Protein 9VVN (pdb70)

Sequence (167 aa):
GSIKFRVIFKVTVVLSSEDEVEVVFFEVYLGDELVVKLVNFVTEYVAPAWTTRAVPPEVAEALRKAVVIEWGKGVAELFKKFVKKYGIPYGSVFEIVIGYDAATDTTSFNEILVDGKPVIISFDGEKFVVNEGAPKEFEPVVEELNANKELIEGLKKFFLNVLGPLAARRLAAAA

Solvent-accessible surface area: 8834 Å² total; per-residue (Å²): 111,53,72,94,3,59,24,43,7,70,1,21,1,98,39,71,83,94,23,56,2,10,12,28,16,52,13,10,136,86,49,0,14,63,10,29,72,39,85,65,110,93,57,0,94,7,29,92,147,8,5,35,103,123,36,22,73,58,18,95,137,29,32,26,131,24,0,107,34,2,6,104,19,15,54,92,1,5,150,133,66,59,37,86,118,46,12,41,6,38,5,19,17,1,10,49,43,80,86,107,75,43,70,33,100,9,62,13,72,58,120,98,10,2,39,10,85,24,107,108,2,45,37,45,175,86,23,56,158,118,23,73,46,7,12,114,34,1,37,70,50,156,143,9,22,111,12,3,78,87,24,10,86,64,26,7,15,68,5,4,155,114,1,31,94,33,78

Nearest PDB structures (foldseek):
  3vwk-assembly1_A  TM=8.652E-01  e=6.058E-10  Homo sapiens
  7ryn-assembly1_A  TM=8.614E-01  e=9.629E-10  Homo sapiens
  4mq7-assembly1_A  TM=8.678E-01  e=1.163E-08  Homo sapiens
  5efi-assembly1_A  TM=8.503E-01  e=1.232E-08  Mus musculus
  7sh4-assembly1_A  TM=8.214E-01  e=2.469E-08  Homo sapiens

B-factor: mean 27.58, std 11.84, range [4.49, 79.79]

Radius of gyration: 15.96 Å; Cα contacts (8 Å, |Δi|>4): 302; chains: 1; bounding box: 39×45×32 Å

Structure (mmCIF, N/CA/C/O backbone):
data_9VVN
#
_entry.id   9VVN
#
_cell.length_a   35.606
_cell.length_b   58.488
_cell.length_c   83.828
_cell.angle_alpha   90.000
_cell.angle_beta   90.000
_cell.angle_gamma   90.000
#
_symmetry.space_group_name_H-M   'P 21 21 21'
#
loop_
_entity.id
_entity.type
_entity.pdbx_description
1 polymer VTP-4
2 non-polymer 1,2-ETHANEDIOL
3 non-polymer 2,5,8,11,14,17-HEXAOXANONADECAN-19-OL
4 water water
#
loop_
_atom_site.group_PDB
_atom_site.id
_atom_site.type_symbol
_atom_site.label_atom_id
_atom_site.label_alt_id
_atom_site.label_comp_id
_atom_site.label_asym_id
_atom_site.label_entity_id
_atom_site.label_seq_id
_atom_site.pdbx_PDB_ins_code
_atom_site.Cartn_x
_atom_site.Cartn_y
_atom_site.Cartn_z
_atom_site.occupancy
_atom_site.B_iso_or_equiv
_atom_site.auth_seq_id
_atom_site.auth_comp_id
_atom_site.auth_asym_id
_atom_site.auth_atom_id
_atom_site.pdbx_PDB_model_num
ATOM 1 N N . GLY A 1 16 ? -32.045 -14.242 4.912 1.000 4.495 0 GLY A N 1
ATOM 2 C CA . GLY A 1 16 ? -31.930 -14.812 6.238 1.000 14.626 0 GLY A CA 1
ATOM 3 C C . GLY A 1 16 ? -30.837 -13.749 6.650 1.000 19.698 0 GLY A C 1
ATOM 4 O O . GLY A 1 16 ? -30.610 -12.962 5.757 1.000 30.222 0 GLY A O 1
ATOM 5 N N . SER A 1 17 ? -29.960 -13.642 7.688 1.000 29.130 1 SER A N 1
ATOM 6 C CA . SER A 1 17 ? -29.117 -12.403 7.703 1.000 30.113 1 SER A CA 1
ATOM 7 C C . SER A 1 17 ? -27.875 -12.470 6.806 1.000 32.897 1 SER A C 1
ATOM 8 O O . SER A 1 17 ? -27.174 -13.474 6.775 1.000 35.522 1 SER A O 1
ATOM 11 N N . ILE A 1 18 ? -27.601 -11.400 6.049 1.000 30.068 2 ILE A N 1
ATOM 12 C CA . ILE A 1 18 ? -26.396 -11.369 5.224 1.000 29.199 2 ILE A CA 1
ATOM 13 C C . ILE A 1 18 ? -25.476 -10.216 5.654 1.000 28.341 2 ILE A C 1
ATOM 14 O O . ILE A 1 18 ? -24.514 -9.899 4.949 1.000 32.634 2 ILE A O 1
ATOM 19 N N . LYS A 1 19 ? -25.796 -9.594 6.788 1.000 25.883 3 LYS A N 1
ATOM 20 C CA . LYS A 1 19 ? -24.990 -8.489 7.293 1.000 25.045 3 LYS A CA 1
ATOM 21 C C . LYS A 1 19 ? -23.727 -9.062 7.961 1.000 22.094 3 LYS A C 1
ATOM 22 O O . LYS A 1 19 ? -23.839 -9.902 8.837 1.000 25.343 3 LYS A O 1
ATOM 28 N N . PHE A 1 20 ? -22.551 -8.673 7.467 1.000 17.479 4 PHE A N 1
ATOM 29 C CA . PHE A 1 20 ? -21.303 -9.212 8.005 1.000 15.385 4 PHE A CA 1
ATOM 30 C C . PHE A 1 20 ? -20.409 -8.013 8.393 1.000 14.995 4 PHE A C 1
ATOM 31 O O . PHE A 1 20 ? -20.197 -7.120 7.584 1.000 16.976 4 PHE A O 1
ATOM 39 N N . ARG A 1 21 ? -19.893 -8.035 9.623 1.000 14.176 5 ARG A N 1
ATOM 40 C CA . ARG A 1 21 ? -18.974 -7.007 10.100 1.000 15.412 5 ARG A CA 1
ATOM 41 C C . ARG A 1 21 ? -17.866 -7.636 10.924 1.000 14.285 5 ARG A C 1
ATOM 42 O O . ARG A 1 21 ? -18.061 -8.540 11.728 1.000 14.655 5 ARG A O 1
ATOM 50 N N . VAL A 1 22 ? -16.679 -7.053 10.790 1.000 13.536 6 VAL A N 1
ATOM 51 C CA . VAL A 1 22 ? -15.612 -7.364 11.724 1.000 13.536 6 VAL A CA 1
ATOM 52 C C . VAL A 1 22 ? -15.148 -6.050 12.322 1.000 13.947 6 VAL A C 1
ATOM 53 O O . VAL A 1 22 ? -14.824 -5.129 11.592 1.000 15.088 6 VAL A O 1
ATOM 57 N N . ILE A 1 23 ? -15.003 -6.066 13.644 1.000 14.769 7 ILE A N 1
ATOM 58 C CA . ILE A 1 23 ? -14.525 -4.902 14.378 1.000 15.341 7 ILE A CA 1
ATOM 59 C C . ILE A 1 23 ? -13.153 -5.261 14.935 1.000 15.181 7 ILE A C 1
ATOM 60 O O . ILE A 1 23 ? -12.952 -6.246 15.644 1.000 16.433 7 ILE A O 1
ATOM 65 N N . PHE A 1 24 ? -12.183 -4.411 14.634 1.000 15.731 8 PHE A N 1
ATOM 66 C CA . PHE A 1 24 ? -10.847 -4.525 15.152 1.000 15.303 8 PHE A CA 1
ATOM 67 C C . PHE A 1 24 ? -10.516 -3.265 15.967 1.000 15.760 8 PHE A C 1
ATOM 68 O O . PHE A 1 24 ? -10.660 -2.180 15.428 1.000 16.625 8 PHE A O 1
ATOM 76 N N . LYS A 1 25 ? -10.209 -3.439 17.246 1.000 13.718 9 LYS A N 1
ATO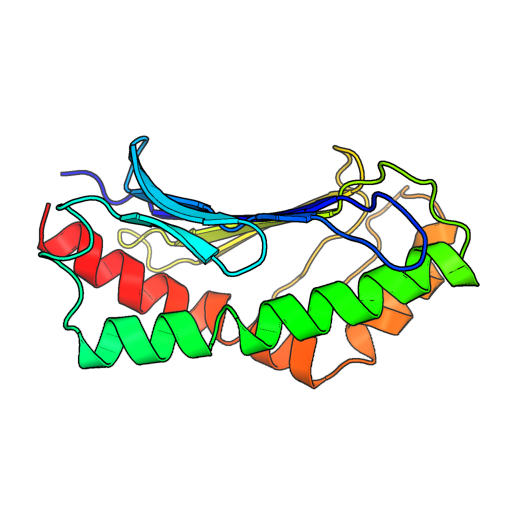M 77 C CA . LYS A 1 25 ? -9.965 -2.301 18.121 1.000 15.465 9 LYS A CA 1
ATOM 78 C C . LYS A 1 25 ? -8.626 -2.461 18.852 1.000 17.790 9 LYS A C 1
ATOM 79 O O . LYS A 1 25 ? -8.408 -3.490 19.471 1.000 18.412 9 LYS A O 1
ATOM 85 N N . VAL A 1 26 ? -7.801 -1.397 18.861 1.000 16.293 10 VAL A N 1
ATOM 86 C CA . VAL A 1 26 ? -6.575 -1.364 19.655 1.000 18.405 10 VAL A CA 1
ATOM 87 C C . VAL A 1 26 ? -6.703 -0.224 20.659 1.000 17.517 10 VAL A C 1
ATOM 88 O O . VAL A 1 26 ? -6.902 0.924 20.217 1.000 21.222 10 VAL A O 1
ATOM 92 N N . THR A 1 27 ? -6.559 -0.546 21.928 1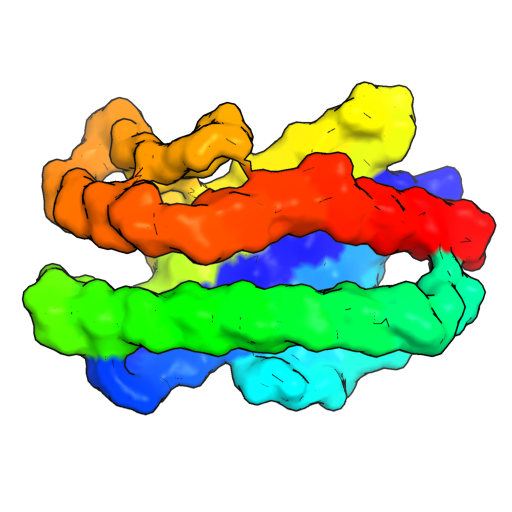.000 16.388 11 THR A N 1
ATOM 93 C CA . THR A 1 27 ? -6.623 0.473 22.982 1.000 16.313 11 THR A CA 1
ATOM 94 C C . THR A 1 27 ? -5.250 0.499 23.623 1.000 20.594 11 THR A C 1
ATOM 95 O O . THR A 1 27 ? -4.746 -0.529 24.061 1.000 19.339 11 THR A O 1
ATOM 99 N N . VAL A 1 28 ? -4.633 1.668 23.677 1.000 24.053 12 VAL A N 1
ATOM 100 C CA A VAL A 1 28 ? -3.297 1.725 24.239 0.500 26.451 12 VAL A CA 1
ATOM 101 C CA B VAL A 1 28 ? -3.294 1.707 24.247 0.500 27.505 12 VAL A CA 1
ATOM 102 C C . VAL A 1 28 ? -3.465 1.924 25.748 1.000 30.272 12 VAL A C 1
ATOM 103 O O . VAL A 1 28 ? -4.309 2.701 26.201 1.000 33.687 12 VAL A O 1
ATOM 110 N N . LEU A 1 29 ? -2.782 1.087 26.534 1.000 29.443 13 LEU A N 1
ATOM 111 C CA . LEU A 1 29 ? -2.886 1.115 27.981 1.000 32.849 13 LEU A CA 1
ATOM 112 C C . LEU A 1 29 ? -1.609 1.763 28.524 1.000 31.449 13 LEU A C 1
ATOM 113 O O . LEU A 1 29 ? -1.680 2.569 29.437 1.000 35.872 13 LEU A O 1
ATOM 118 N N . SER A 1 30 ? -0.477 1.428 27.900 1.000 33.185 14 SER A N 1
ATOM 119 C CA A SER A 1 30 ? 0.824 1.983 28.245 0.500 36.657 14 SER A CA 1
ATOM 120 C CA B SER A 1 30 ? 0.826 1.984 28.244 0.500 35.068 14 SER A CA 1
ATOM 121 C C . SER A 1 30 ? 1.732 1.926 27.019 1.000 38.333 1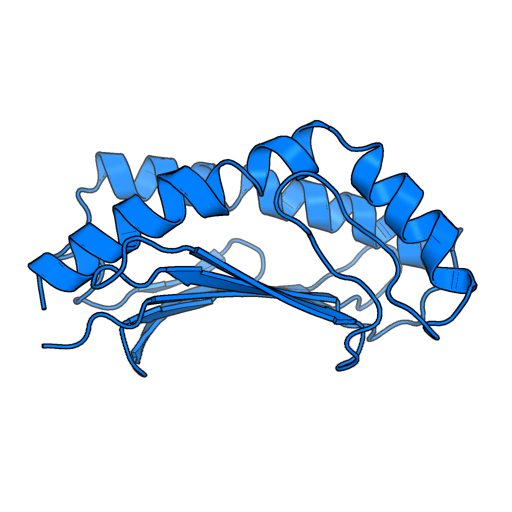4 SER A C 1
ATOM 122 O O . SER A 1 30 ? 1.326 1.440 25.969 1.000 38.287 14 SER A O 1
ATOM 127 N N . GLU A 1 31 ? 2.978 2.418 27.150 1.000 40.014 15 GLU A N 1
ATOM 128 C CA . GLU A 1 31 ? 3.834 2.528 25.972 1.000 43.632 15 GLU A CA 1
ATOM 129 C C . GLU A 1 31 ? 4.221 1.146 25.447 1.000 43.815 15 GLU A C 1
ATOM 130 O O . GLU A 1 31 ? 4.640 1.033 24.293 1.000 40.726 15 GLU A O 1
ATOM 136 N N . ASP A 1 32 ? 4.056 0.097 26.276 1.000 44.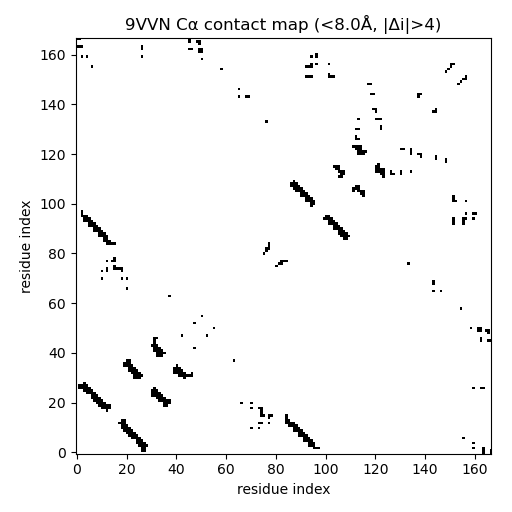511 16 ASP A N 1
ATOM 137 C CA . ASP A 1 32 ? 4.406 -1.256 25.866 1.000 49.734 16 ASP A CA 1
ATOM 138 C C . ASP A 1 32 ? 3.233 -2.226 26.059 1.000 40.410 16 ASP A C 1
ATOM 139 O O . ASP A 1 32 ? 3.446 -3.435 26.122 1.000 36.470 16 ASP A O 1
ATOM 144 N N . GLU A 1 33 ? 1.995 -1.719 26.161 1.000 34.349 17 GLU A N 1
ATOM 145 C CA . GLU A 1 33 ? 0.855 -2.588 26.410 1.000 33.154 17 GLU A CA 1
ATOM 146 C C . GLU A 1 33 ? -0.355 -2.066 25.649 1.000 28.136 17 GLU A C 1
ATOM 147 O O . GLU A 1 33 ? -0.739 -0.920 25.795 1.000 27.425 17 GLU A O 1
ATOM 153 N N . VAL A 1 34 ? -0.974 -2.944 24.870 1.000 29.235 18 VAL A N 1
ATOM 154 C CA . VAL A 1 34 ? -2.156 -2.573 24.128 1.000 29.037 18 VAL A CA 1
ATOM 155 C C . VAL A 1 34 ? -3.146 -3.702 24.346 1.000 35.340 18 VAL A C 1
ATOM 156 O O . VAL A 1 34 ? -2.760 -4.788 24.772 1.000 36.198 18 VAL A O 1
ATOM 160 N N . GLU A 1 35 ? -4.431 -3.355 24.276 1.000 28.828 19 GLU A N 1
ATOM 161 C CA . GLU A 1 35 ? -5.500 -4.328 24.279 1.000 27.794 19 GLU A CA 1
ATOM 162 C C . GLU A 1 35 ? -6.013 -4.388 22.839 1.000 22.125 19 GLU A C 1
ATOM 163 O O . GLU A 1 35 ? -6.373 -3.348 22.283 1.000 22.146 19 GLU A O 1
ATOM 169 N N . VAL A 1 36 ? -6.043 -5.600 22.268 1.000 20.778 20 VAL A N 1
ATOM 170 C CA . VAL A 1 36 ? -6.400 -5.831 20.878 1.000 20.527 20 VAL A CA 1
ATOM 171 C C . VAL A 1 36 ? -7.619 -6.733 20.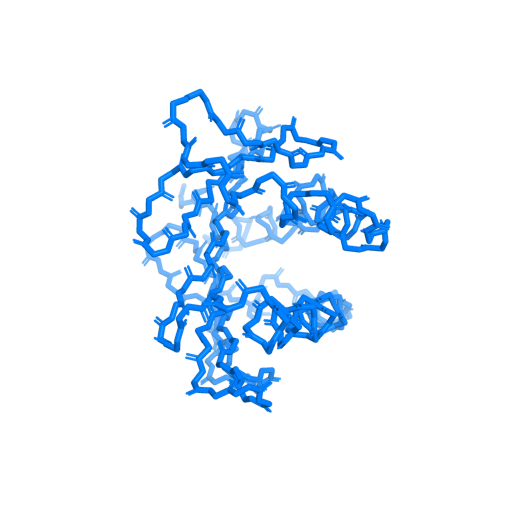854 1.000 22.212 20 VAL A C 1
ATOM 172 O O . VAL A 1 36 ? -7.575 -7.865 21.332 1.000 23.754 20 VAL A O 1
ATOM 176 N N . VAL A 1 37 ? -8.694 -6.219 20.250 1.000 19.408 21 VAL A N 1
ATOM 177 C CA . VAL A 1 37 ? -9.984 -6.902 20.300 1.000 20.370 21 VAL A CA 1
ATOM 178 C C . VAL A 1 37 ? -10.415 -7.105 18.858 1.000 19.180 21 VAL A C 1
ATOM 179 O O . VAL A 1 37 ? -10.292 -6.234 18.010 1.000 18.320 21 VAL A O 1
ATOM 183 N N . PHE A 1 38 ? -10.863 -8.337 18.578 1.000 17.986 22 PHE A N 1
ATOM 184 C CA A PHE A 1 38 ? -11.452 -8.681 17.278 0.500 14.990 22 PHE A CA 1
ATOM 185 C CA B PHE A 1 38 ? -11.450 -8.690 17.334 0.500 17.347 22 PHE A CA 1
ATOM 186 C C . PHE A 1 38 ? -12.841 -9.235 17.597 1.000 15.230 22 PHE A C 1
ATOM 187 O O . PHE A 1 38 ? -12.991 -10.169 18.404 1.000 14.397 22 PHE A O 1
ATOM 202 N N . GLU A 1 39 ? -13.846 -8.649 16.936 1.000 14.189 23 GLU A N 1
ATOM 203 C CA . GLU A 1 39 ? -15.230 -9.131 17.052 1.000 13.154 23 GLU A CA 1
ATOM 204 C C . GLU A 1 39 ? -15.815 -9.349 15.652 1.000 13.453 23 GLU A C 1
ATOM 205 O O . GLU A 1 39 ? -15.701 -8.485 14.787 1.000 15.056 23 GLU A O 1
ATOM 211 N N . VAL A 1 40 ? -16.439 -10.520 15.463 1.000 12.321 24 VAL A N 1
ATOM 212 C CA . VAL A 1 40 ? -17.070 -10.896 14.217 1.000 12.151 24 VAL A CA 1
ATOM 213 C C . VAL A 1 40 ? -18.569 -10.983 14.424 1.000 11.816 24 VAL A C 1
ATOM 214 O O . VAL A 1 40 ? -18.975 -11.668 15.360 1.000 13.350 24 VAL A O 1
ATOM 218 N N . TYR A 1 41 ? -19.317 -10.301 13.549 1.000 12.155 25 TYR A N 1
ATOM 219 C CA . TYR A 1 41 ? -20.787 -10.264 13.629 1.000 13.523 25 TYR A CA 1
ATOM 220 C C . TYR A 1 41 ? -21.429 -10.754 12.328 1.000 13.942 25 TYR A C 1
ATOM 221 O O . TYR A 1 41 ? -21.031 -10.374 11.211 1.000 15.716 25 TYR A O 1
ATOM 230 N N . LEU A 1 42 ? -22.499 -11.569 12.508 1.000 15.614 26 LEU A N 1
ATOM 231 C CA . LEU A 1 42 ? -23.404 -11.911 11.418 1.000 16.807 26 LEU A CA 1
ATOM 232 C C . LEU A 1 42 ? -24.777 -11.391 11.841 1.000 17.308 26 LEU A C 1
ATOM 233 O O . LEU A 1 42 ? -25.246 -11.783 12.901 1.000 17.956 26 LEU A O 1
ATOM 238 N N . GLY A 1 43 ? -25.267 -10.412 11.099 1.000 20.323 27 GLY A N 1
ATOM 239 C CA . GLY A 1 43 ? -26.406 -9.616 11.516 1.000 21.435 27 GLY A CA 1
ATOM 240 C C . GLY A 1 43 ? -26.001 -8.873 12.786 1.000 21.606 27 GLY A C 1
ATOM 241 O O . GLY A 1 43 ? -24.921 -8.280 12.841 1.000 23.567 27 GLY A O 1
ATOM 242 N N . ASP A 1 44 ? -26.830 -9.037 13.806 1.000 24.810 28 ASP A N 1
ATOM 243 C CA . ASP A 1 44 ? -26.578 -8.368 15.071 1.000 27.347 28 ASP A CA 1
ATOM 244 C C . ASP A 1 44 ? -25.909 -9.314 16.057 1.000 24.289 28 ASP A C 1
ATOM 245 O O . ASP A 1 44 ? -25.679 -8.944 17.199 1.000 26.974 28 ASP A O 1
ATOM 250 N N . GLU A 1 45 ? -25.571 -10.522 15.623 1.000 19.070 29 GLU A N 1
ATOM 251 C CA . GLU A 1 45 ? -25.066 -11.560 16.508 1.000 20.449 29 GLU A CA 1
ATOM 252 C C . GLU A 1 45 ? -23.527 -11.608 16.467 1.000 16.804 29 GLU A C 1
ATOM 253 O O . GLU A 1 45 ? -22.946 -11.902 15.427 1.000 15.893 29 GLU A O 1
ATOM 259 N N . LEU A 1 46 ? -22.913 -11.480 17.648 1.000 16.605 30 LEU A N 1
ATOM 260 C CA . LEU A 1 46 ? -21.507 -11.798 17.834 1.000 15.736 30 LEU A CA 1
ATOM 261 C C . LEU A 1 46 ? -21.291 -13.292 17.625 1.000 16.983 30 LEU A C 1
ATOM 262 O O . LEU A 1 46 ? -21.922 -14.114 18.275 1.000 20.098 30 LEU A O 1
ATOM 267 N N . VAL A 1 47 ? -20.385 -13.665 16.713 1.000 14.365 31 VAL A N 1
ATOM 268 C CA . VAL A 1 47 ? -20.092 -15.066 16.494 1.000 14.098 31 VAL A CA 1
ATOM 269 C C . VAL A 1 47 ? -18.660 -15.453 16.850 1.000 14.407 31 VAL A C 1
ATOM 270 O O . VAL A 1 47 ? -18.380 -16.635 16.981 1.000 15.100 31 VAL A O 1
ATOM 274 N N . VAL A 1 48 ? -17.741 -14.485 16.933 1.000 13.176 32 VAL A N 1
ATOM 275 C CA . VAL A 1 48 ? -16.373 -14.771 17.348 1.000 14.611 32 VAL A CA 1
ATOM 276 C C . VAL A 1 48 ? -15.886 -13.554 18.130 1.000 13.237 32 VAL A C 1
ATOM 277 O O . VAL A 1 48 ? -16.043 -12.438 17.657 1.000 14.249 32 VAL A O 1
ATOM 281 N N . LYS A 1 49 ? -15.159 -13.796 19.237 1.000 13.755 33 LYS A N 1
ATOM 282 C CA . LYS A 1 49 ? -14.455 -12.714 19.908 1.000 13.801 33 LYS A CA 1
ATOM 283 C C . LYS A 1 49 ? -13.061 -13.171 20.344 1.000 14.032 33 LYS A C 1
ATOM 284 O O . LYS A 1 49 ? -12.921 -14.180 21.019 1.000 15.785 33 LYS A O 1
ATOM 290 N N . LEU A 1 50 ? -12.057 -12.421 19.918 1.000 14.171 34 LEU A N 1
ATOM 291 C CA . LEU A 1 50 ? -10.661 -12.626 20.331 1.000 15.264 34 LEU A CA 1
ATOM 292 C C . LEU A 1 50 ? -10.270 -11.427 21.181 1.000 16.160 34 LEU A C 1
ATOM 293 O O . LEU A 1 50 ? -10.524 -10.316 20.734 1.000 16.971 34 LEU A O 1
ATOM 298 N N . VAL A 1 51 ? -9.649 -11.664 22.349 1.000 16.799 35 VAL A N 1
ATOM 299 C CA . VAL A 1 51 ? -9.143 -10.567 23.176 1.000 16.305 35 VAL A CA 1
ATOM 300 C C . VAL A 1 51 ? -7.662 -10.837 23.434 1.000 15.834 35 VAL A C 1
ATOM 301 O O . VAL A 1 51 ? -7.321 -11.895 23.965 1.000 17.834 35 VAL A O 1
ATOM 305 N N . ASN A 1 52 ? -6.795 -9.902 22.996 1.000 15.446 36 ASN A N 1
ATOM 306 C CA . ASN A 1 52 ? -5.350 -10.119 23.039 1.000 19.827 36 ASN A CA 1
ATOM 307 C C . ASN A 1 52 ? -4.954 -11.447 22.399 1.000 18.938 36 ASN A C 1
ATOM 308 O O . ASN A 1 52 ? -4.124 -12.164 22.961 1.000 20.758 36 ASN A O 1
ATOM 313 N N . PHE A 1 53 ? -5.624 -11.811 21.291 1.000 18.022 37 PHE A N 1
ATOM 314 C CA . PHE A 1 53 ? -5.327 -12.993 20.504 1.000 17.838 37 PHE A CA 1
ATOM 315 C C . PHE A 1 53 ? -5.757 -14.306 21.191 1.000 18.016 37 PHE A C 1
ATOM 316 O O . PHE A 1 53 ? -5.433 -15.368 20.660 1.000 19.767 37 PHE A O 1
ATOM 324 N N . VAL A 1 54 ? -6.501 -14.235 22.297 1.000 17.080 38 VAL A N 1
ATOM 325 C CA . VAL A 1 54 ? -7.063 -15.385 22.979 1.000 16.405 38 VAL A CA 1
ATOM 326 C C . VAL A 1 54 ? -8.509 -15.506 22.512 1.000 18.654 38 VAL A C 1
ATOM 327 O O . VAL A 1 54 ? -9.250 -14.530 22.605 1.000 17.757 38 VAL A O 1
ATOM 331 N N . THR A 1 55 ? -8.903 -16.721 22.074 1.000 15.972 39 THR A N 1
ATOM 332 C CA . THR A 1 55 ? -10.276 -16.921 21.658 1.000 19.669 39 THR A CA 1
ATOM 333 C C . THR A 1 55 ? -11.172 -16.983 22.879 1.000 20.455 39 THR A C 1
ATOM 334 O O . THR A 1 55 ? -11.051 -17.919 23.682 1.000 23.402 39 THR A O 1
ATOM 338 N N . GLU A 1 56 ? -12.013 -15.962 23.112 1.000 18.016 40 GLU A N 1
ATOM 339 C CA . GLU A 1 56 ? -12.854 -15.875 24.291 1.000 21.089 40 GLU A CA 1
ATOM 340 C C . GLU A 1 56 ? -14.270 -16.369 24.014 1.000 19.132 40 GLU A C 1
ATOM 341 O O . GLU A 1 56 ? -14.986 -16.738 24.938 1.000 23.064 40 GLU A O 1
ATOM 347 N N . TYR A 1 57 ? -14.697 -16.355 22.750 1.000 16.947 41 TYR A N 1
ATOM 348 C CA . TYR A 1 57 ? -16.049 -16.786 22.407 1.000 16.480 41 TYR A CA 1
ATOM 349 C C . TYR A 1 57 ? -16.029 -17.266 20.964 1.000 16.543 41 TYR A C 1
ATOM 350 O O . TYR A 1 57 ? -15.542 -16.557 20.078 1.000 16.512 41 TYR A O 1
ATOM 359 N N . VAL A 1 58 ? -16.659 -18.422 20.739 1.000 18.003 42 VAL A N 1
ATOM 360 C CA . VAL A 1 58 ? -16.994 -18.896 19.409 1.000 17.719 42 VAL A CA 1
ATOM 361 C C . VAL A 1 58 ? -18.417 -19.449 19.422 1.000 18.485 42 VAL A C 1
ATOM 362 O O . VAL A 1 58 ? -18.748 -20.327 20.213 1.000 20.613 42 VAL A O 1
ATOM 366 N N . ALA A 1 59 ? -19.284 -18.883 18.596 1.000 16.048 43 ALA A N 1
ATOM 367 C CA . ALA A 1 59 ? -20.682 -19.296 18.496 1.000 15.254 43 ALA A CA 1
ATOM 368 C C . ALA A 1 59 ? -20.814 -20.541 17.642 1.000 15.249 43 ALA A C 1
ATOM 369 O O . ALA A 1 59 ? -20.025 -20.838 16.745 1.000 15.977 43 ALA A O 1
ATOM 371 N N . PRO A 1 60 ? -21.865 -21.351 17.899 1.000 17.581 44 PRO A N 1
ATOM 372 C CA . PRO A 1 60 ? -22.174 -22.446 16.992 1.000 19.352 44 PRO A CA 1
ATOM 373 C C . PRO A 1 60 ? -22.328 -22.021 15.526 1.000 17.271 44 PRO A C 1
ATOM 374 O O . PRO A 1 60 ? -21.969 -22.803 14.639 1.000 21.006 44 PRO A O 1
ATOM 378 N N . ALA A 1 61 ? -22.880 -20.845 15.270 1.000 18.981 45 ALA A N 1
ATOM 379 C CA . ALA A 1 61 ? -23.015 -20.291 13.926 1.000 19.121 45 ALA A CA 1
ATOM 380 C C . ALA A 1 61 ? -21.683 -20.271 13.188 1.000 20.208 45 ALA A C 1
ATOM 381 O O . ALA A 1 61 ? -21.666 -20.459 11.967 1.000 24.344 45 ALA A O 1
ATOM 383 N N . TRP A 1 62 ? -20.577 -20.045 13.908 1.000 16.461 46 TRP A N 1
ATOM 384 C CA . TRP A 1 62 ? -19.271 -20.041 13.268 1.000 15.393 46 TRP A CA 1
ATOM 385 C C . TRP A 1 62 ? -18.746 -21.442 13.001 1.000 15.718 46 TRP A C 1
ATOM 386 O O . TRP A 1 62 ? -18.292 -21.737 11.887 1.000 15.858 46 TRP A O 1
ATOM 397 N N . THR A 1 63 ? -18.785 -22.332 14.017 1.000 16.137 47 THR A N 1
ATOM 398 C CA A THR A 1 63 ? -18.195 -23.650 13.873 0.500 17.687 47 THR A CA 1
ATOM 399 C CA B THR A 1 63 ? -18.259 -23.676 13.940 0.500 16.515 47 THR A CA 1
ATOM 400 C C . THR A 1 63 ? -18.965 -24.476 12.848 1.000 15.317 47 THR A C 1
ATOM 401 O O . THR A 1 63 ? -18.338 -25.251 12.144 1.000 20.441 47 THR A O 1
ATOM 408 N N . ARG A 1 64 ? -20.275 -24.285 12.715 1.000 16.745 48 ARG A N 1
ATOM 409 C CA . ARG A 1 64 ? -21.021 -25.048 11.721 1.000 17.316 48 ARG A CA 1
ATOM 410 C C . ARG A 1 64 ? -20.758 -24.513 10.311 1.000 18.943 48 ARG A C 1
ATOM 411 O O . ARG A 1 64 ? -20.961 -25.225 9.327 1.000 23.054 48 ARG A O 1
ATOM 419 N N . ALA A 1 65 ? -20.320 -23.260 10.195 1.000 17.235 49 ALA A N 1
ATOM 420 C CA . ALA A 1 65 ? -20.254 -22.597 8.884 1.000 17.056 49 ALA A CA 1
ATOM 421 C C . ALA A 1 65 ? -18.877 -22.720 8.222 1.000 18.074 49 ALA A C 1
ATOM 422 O O . ALA A 1 65 ? -18.749 -22.714 6.981 1.000 18.512 49 ALA A O 1
ATOM 424 N N . VAL A 1 66 ? -17.833 -22.646 9.050 1.000 17.524 50 VAL A N 1
ATOM 425 C CA . VAL A 1 66 ? -16.466 -22.512 8.580 1.000 20.263 50 VAL A CA 1
ATOM 426 C C . VAL A 1 66 ? -15.712 -23.818 8.818 1.000 20.780 50 VAL A C 1
ATOM 427 O O . VAL A 1 66 ? -15.453 -24.201 9.925 1.000 25.411 50 VAL A O 1
ATOM 431 N N . PRO A 1 67 ? -15.252 -24.521 7.759 1.000 26.194 51 PRO A N 1
ATOM 432 C CA . PRO A 1 67 ? -14.431 -25.712 7.988 1.000 30.416 51 PRO A CA 1
ATOM 433 C C . PRO A 1 67 ? -13.169 -25.474 8.829 1.000 32.126 51 PRO A C 1
ATOM 434 O O . PRO A 1 67 ? -12.540 -24.432 8.699 1.000 27.011 51 PRO A O 1
ATOM 438 N N . PRO A 1 68 ? -12.733 -26.405 9.714 1.000 30.444 52 PRO A N 1
ATOM 439 C CA . PRO A 1 68 ? -11.574 -26.196 10.578 1.000 33.648 52 PRO A CA 1
ATOM 440 C C . PRO A 1 68 ? -10.317 -25.723 9.848 1.000 29.178 52 PRO A C 1
ATOM 441 O O . PRO A 1 68 ? -9.597 -24.867 10.324 1.000 27.194 52 PRO A O 1
ATOM 445 N N . GLU A 1 69 ? -10.029 -26.306 8.680 1.000 26.454 53 GLU A N 1
ATOM 446 C CA . GLU A 1 69 ? -8.851 -25.917 7.914 1.000 27.100 53 GLU A CA 1
ATOM 447 C C . GLU A 1 69 ? -8.942 -24.437 7.537 1.000 22.601 53 GLU A C 1
ATOM 448 O O . GLU A 1 69 ? -7.913 -23.737 7.469 1.000 23.750 53 GLU A O 1
ATOM 454 N N . VAL A 1 70 ? -10.155 -23.948 7.245 1.000 19.212 54 VAL A N 1
ATOM 455 C CA . VAL A 1 70 ? -10.343 -22.576 6.827 1.000 18.283 54 VAL A CA 1
ATOM 456 C C . VAL A 1 70 ? -10.311 -21.669 8.049 1.000 17.088 54 VAL A C 1
ATOM 457 O O . VAL A 1 70 ? -9.621 -20.643 8.050 1.000 17.690 54 VAL A O 1
ATOM 461 N N . ALA A 1 71 ? -10.963 -22.119 9.114 1.000 17.286 55 ALA A N 1
ATOM 462 C CA . ALA A 1 71 ? -10.979 -21.313 10.337 1.000 17.651 55 ALA A CA 1
ATOM 463 C C . ALA A 1 71 ? -9.568 -21.101 10.872 1.000 18.869 55 ALA A C 1
ATOM 464 O O . ALA A 1 71 ? -9.211 -20.005 11.360 1.000 19.123 55 ALA A O 1
ATOM 466 N N . GLU A 1 72 ? -8.715 -22.132 10.751 1.000 20.902 56 GLU A N 1
ATOM 467 C CA . GLU A 1 72 ? -7.355 -22.055 11.243 1.000 21.414 56 GLU A CA 1
ATOM 468 C C . GLU A 1 72 ? -6.512 -21.080 10.415 1.000 19.231 56 GLU A C 1
ATOM 469 O O . GLU A 1 72 ? -5.692 -20.351 10.976 1.000 21.022 56 GLU A O 1
ATOM 475 N N . ALA A 1 73 ? -6.734 -21.062 9.104 1.000 17.301 57 ALA A N 1
ATOM 476 C CA . ALA A 1 73 ? -6.041 -20.113 8.245 1.000 16.198 57 ALA A CA 1
ATOM 477 C C . ALA A 1 73 ? -6.492 -18.704 8.593 1.000 14.396 57 ALA A C 1
ATOM 478 O O . ALA A 1 73 ? -5.699 -17.768 8.527 1.000 16.229 57 ALA A O 1
ATOM 480 N N . LEU A 1 74 ? -7.785 -18.518 8.888 1.000 14.871 58 LEU A N 1
ATOM 481 C CA . LEU A 1 74 ? -8.310 -17.184 9.147 1.000 14.927 58 LEU A CA 1
ATOM 482 C C . LEU A 1 74 ? -7.761 -16.685 10.479 1.000 14.502 58 LEU A C 1
ATOM 483 O O . LEU A 1 74 ? -7.364 -15.535 10.622 1.000 16.425 58 LEU A O 1
ATOM 488 N N . ARG A 1 75 ? -7.737 -17.584 11.471 1.000 14.785 59 ARG A N 1
ATOM 489 C CA . ARG A 1 75 ? -7.201 -17.232 12.783 1.000 17.044 59 ARG A CA 1
ATOM 490 C C . ARG A 1 75 ? -5.720 -16.835 12.681 1.000 17.387 59 ARG A C 1
ATOM 491 O O . ARG A 1 75 ? -5.270 -15.824 13.263 1.000 17.371 59 ARG A O 1
ATOM 499 N N . LYS A 1 76 ? -4.925 -17.635 11.969 1.000 17.359 60 LYS A N 1
ATOM 500 C CA . LYS A 1 76 ? -3.517 -17.309 11.732 1.000 19.865 60 LYS A CA 1
ATOM 501 C C . LYS A 1 76 ? -3.341 -15.940 11.091 1.000 19.155 60 LYS A C 1
ATOM 502 O O . LYS A 1 76 ? -2.506 -15.145 11.488 1.000 19.714 60 LYS A O 1
ATOM 508 N N . ALA A 1 77 ? -4.158 -15.643 10.091 1.000 15.958 61 ALA A N 1
ATOM 509 C CA . ALA A 1 77 ? -4.126 -14.395 9.365 1.000 16.067 61 ALA A CA 1
ATOM 510 C C . ALA A 1 77 ? -4.391 -13.208 10.313 1.000 17.241 61 ALA A C 1
ATOM 511 O O . ALA A 1 77 ? -3.658 -12.219 10.294 1.000 18.120 61 ALA A O 1
ATOM 513 N N . VAL A 1 78 ? -5.441 -13.278 11.145 1.000 15.103 62 VAL A N 1
ATOM 514 C CA A VAL A 1 78 ? -5.853 -12.193 12.026 0.500 14.902 62 VAL A CA 1
ATOM 515 C CA B VAL A 1 78 ? -5.799 -12.126 11.957 0.500 15.295 62 VAL A CA 1
ATOM 516 C C . VAL A 1 78 ? -4.773 -11.964 13.079 1.000 15.291 62 VAL A C 1
ATOM 517 O O . VAL A 1 78 ? -4.431 -10.819 13.432 1.000 16.403 62 VAL A O 1
ATOM 524 N N . ILE A 1 79 ? -4.285 -13.066 13.638 1.000 15.685 63 ILE A N 1
ATOM 525 C CA . ILE A 1 79 ? -3.285 -12.939 14.703 1.000 18.336 63 ILE A CA 1
ATOM 526 C C . ILE A 1 79 ? -2.014 -12.292 14.142 1.000 18.146 63 ILE A C 1
ATOM 527 O O . ILE A 1 79 ? -1.471 -11.368 14.764 1.000 21.064 63 ILE A O 1
ATOM 532 N N . GLU A 1 80 ? -1.523 -12.751 12.971 1.000 17.481 64 GLU A N 1
ATOM 533 C CA . GLU A 1 80 ? -0.301 -12.218 12.343 1.000 19.918 64 GLU A CA 1
ATOM 534 C C . GLU A 1 80 ? -0.443 -10.712 12.137 1.000 21.705 64 GLU A C 1
ATOM 535 O O . GLU A 1 80 ? 0.443 -9.950 12.511 1.000 19.778 64 GLU A O 1
ATOM 541 N N . TRP A 1 81 ? -1.537 -10.302 11.477 1.000 17.908 65 TRP A N 1
ATOM 542 C CA . TRP A 1 81 ? -1.772 -8.932 11.090 1.000 16.929 65 TRP A CA 1
ATOM 543 C C . TRP A 1 81 ? -1.995 -8.118 12.365 1.000 17.786 65 TRP A C 1
ATOM 544 O O . TRP A 1 81 ? -1.429 -7.034 12.502 1.000 19.637 65 TRP A O 1
ATOM 555 N N . GLY A 1 82 ? -2.808 -8.652 13.280 1.000 15.969 66 GLY A N 1
ATOM 556 C CA . GLY A 1 82 ? -3.139 -7.884 14.488 1.000 16.274 66 GLY A CA 1
ATOM 557 C C . GLY A 1 82 ? -1.924 -7.591 15.368 1.000 17.386 66 GLY A C 1
ATOM 558 O O . GLY A 1 82 ? -1.828 -6.484 15.941 1.000 18.602 66 GLY A O 1
ATOM 559 N N . LYS A 1 83 ? -1.074 -8.597 15.504 1.000 18.626 67 LYS A N 1
ATOM 560 C CA . LYS A 1 83 ? 0.160 -8.411 16.286 1.000 20.369 67 LYS A CA 1
ATOM 561 C C . LYS A 1 83 ? 1.035 -7.335 15.641 1.000 23.921 67 LYS A C 1
ATOM 562 O O . LYS A 1 83 ? 1.596 -6.498 16.367 1.000 26.572 67 LYS A O 1
ATOM 568 N N . GLY A 1 84 ? 1.170 -7.336 14.301 1.000 21.503 68 GLY A N 1
ATOM 569 C CA . GLY A 1 84 ? 1.860 -6.275 13.564 1.000 24.016 68 GLY A CA 1
ATOM 570 C C . GLY A 1 84 ? 1.327 -4.877 13.869 1.000 25.937 68 GLY A C 1
ATOM 571 O O . GLY A 1 84 ? 2.101 -3.959 14.173 1.000 27.591 68 GLY A O 1
ATOM 572 N N . VAL A 1 85 ? -0.010 -4.708 13.821 1.000 19.185 69 VAL A N 1
ATOM 573 C CA . VAL A 1 85 ? -0.642 -3.441 14.005 1.000 19.491 69 VAL A CA 1
ATOM 574 C C . VAL A 1 85 ? -0.385 -3.027 15.453 1.000 23.605 69 VAL A C 1
ATOM 575 O O . VAL A 1 85 ? -0.108 -1.853 15.703 1.000 25.616 69 VAL A O 1
ATOM 579 N N . ALA A 1 86 ? -0.444 -3.997 16.373 1.000 24.802 70 ALA A N 1
ATOM 580 C CA . ALA A 1 86 ? -0.214 -3.725 17.794 1.000 26.444 70 ALA A CA 1
ATOM 581 C C . ALA A 1 86 ? 1.161 -3.111 18.009 1.000 28.527 70 ALA A C 1
ATOM 582 O O . ALA A 1 86 ? 1.269 -2.088 18.704 1.000 30.660 70 ALA A O 1
ATOM 584 N N . GLU A 1 87 ? 2.163 -3.725 17.392 1.000 28.328 71 GLU A N 1
ATOM 585 C CA . GLU A 1 87 ? 3.548 -3.275 17.524 1.000 31.005 71 GLU A CA 1
ATOM 586 C C . GLU A 1 87 ? 3.668 -1.842 17.002 1.000 38.167 71 GLU A C 1
ATOM 587 O O . GLU A 1 87 ? 4.264 -0.975 17.652 1.000 33.980 71 GLU A O 1
ATOM 593 N N . LEU A 1 88 ? 3.037 -1.549 15.861 1.000 30.937 72 LEU A N 1
ATOM 594 C CA . LEU A 1 88 ? 3.139 -0.204 15.315 1.000 33.230 72 LEU A CA 1
ATOM 595 C C . LEU A 1 88 ? 2.429 0.823 16.201 1.000 33.970 72 LEU A C 1
ATOM 596 O O . LEU A 1 88 ? 2.816 1.998 16.260 1.000 33.878 72 LEU A O 1
ATOM 601 N N . PHE A 1 89 ? 1.337 0.417 16.857 1.000 30.501 73 PHE A N 1
ATOM 602 C CA . PHE A 1 89 ? 0.621 1.328 17.739 1.000 35.282 73 PHE A CA 1
ATOM 603 C C . PHE A 1 89 ? 1.438 1.596 18.998 1.000 34.061 73 PHE A C 1
ATOM 604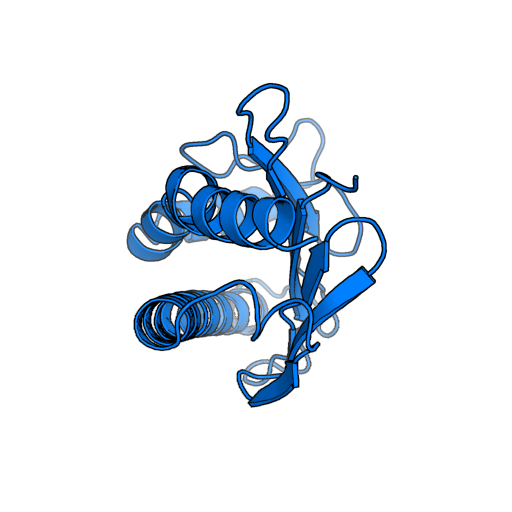 O O . PHE A 1 89 ? 1.327 2.690 19.544 1.000 40.738 73 PHE A O 1
ATOM 612 N N . LYS A 1 90 ? 2.261 0.630 19.429 1.000 34.121 74 LYS A N 1
ATOM 613 C CA . LYS A 1 90 ? 3.128 0.844 20.573 1.000 35.224 74 LYS A CA 1
ATOM 614 C C . LYS A 1 90 ? 4.067 2.013 20.260 1.000 41.529 74 LYS A C 1
ATOM 615 O O . LYS A 1 90 ? 4.426 2.782 21.156 1.000 46.056 74 LYS A O 1
ATOM 621 N N . LYS A 1 91 ? 4.408 2.191 18.982 1.000 37.857 75 LYS A N 1
ATOM 622 C CA . LYS A 1 91 ? 5.342 3.230 18.579 1.000 36.389 75 LYS A CA 1
ATOM 623 C C . LYS A 1 91 ? 4.646 4.584 18.438 1.000 37.064 75 LYS A C 1
ATOM 624 O O . LYS A 1 91 ? 5.231 5.617 18.757 1.000 33.745 75 LYS A O 1
ATOM 630 N N . PHE A 1 92 ? 3.394 4.610 17.992 1.000 30.312 76 PHE A N 1
ATOM 631 C CA . PHE A 1 92 ? 2.664 5.861 17.937 1.000 35.441 76 PHE A CA 1
ATOM 632 C C . PHE A 1 92 ? 2.572 6.499 19.320 1.000 37.599 76 PHE A C 1
ATOM 633 O O . PHE A 1 92 ? 2.582 7.734 19.436 1.000 37.213 76 PHE A O 1
ATOM 641 N N . VAL A 1 93 ? 2.443 5.675 20.363 1.000 37.268 77 VAL A N 1
ATOM 642 C CA . VAL A 1 93 ? 2.304 6.250 21.692 1.000 40.318 77 VAL A CA 1
ATOM 643 C C . VAL A 1 93 ? 3.675 6.673 22.197 1.000 32.417 77 VAL A C 1
ATOM 644 O O . VAL A 1 93 ? 3.800 7.784 22.688 1.000 41.904 77 VAL A O 1
ATOM 648 N N . LYS A 1 94 ? 4.693 5.811 22.097 1.000 31.346 78 LYS A N 1
ATOM 649 C CA . LYS A 1 94 ? 5.979 6.136 22.679 1.000 29.803 78 LYS A CA 1
ATOM 650 C C . LYS A 1 94 ? 6.545 7.320 21.911 1.000 29.395 78 LYS A C 1
ATOM 651 O O . LYS A 1 94 ? 6.911 8.311 22.537 1.000 32.151 78 LYS A O 1
ATOM 657 N N . LYS A 1 95 ? 6.488 7.279 20.571 1.000 24.761 79 LYS A N 1
ATOM 658 C CA . LYS A 1 95 ? 7.176 8.266 19.746 1.000 25.915 79 LYS A CA 1
ATOM 659 C C . LYS A 1 95 ? 6.308 9.490 19.472 1.000 22.632 79 LYS A C 1
ATOM 660 O O . LYS A 1 95 ? 6.816 10.618 19.497 1.000 23.389 79 LYS A O 1
ATOM 666 N N . TYR A 1 96 ? 5.045 9.316 19.079 1.000 22.327 80 TYR A N 1
ATOM 667 C CA . TYR A 1 96 ? 4.326 10.441 18.508 1.000 24.284 80 TYR A CA 1
ATOM 668 C C . TYR A 1 96 ? 3.472 11.087 19.593 1.000 27.182 80 TYR A C 1
ATOM 669 O O . TYR A 1 96 ? 2.768 12.048 19.306 1.000 33.486 80 TYR A O 1
ATOM 678 N N . GLY A 1 97 ? 3.498 10.527 20.807 1.000 28.652 81 GLY A N 1
ATOM 679 C CA . GLY A 1 97 ? 2.936 11.190 21.971 1.000 33.101 81 GLY A CA 1
ATOM 680 C C . GLY A 1 97 ? 1.414 11.115 21.986 1.000 36.548 81 GLY A C 1
ATOM 681 O O . GLY A 1 97 ? 0.781 11.910 22.670 1.000 40.708 81 GLY A O 1
ATOM 682 N N . ILE A 1 98 ? 0.874 10.220 21.147 1.000 39.646 82 ILE A N 1
ATOM 683 C CA . ILE A 1 98 ? -0.517 9.802 21.173 1.000 38.824 82 ILE A CA 1
ATOM 684 C C . ILE A 1 98 ? -0.865 9.471 22.619 1.000 33.283 82 ILE A C 1
ATOM 685 O O . ILE A 1 98 ? -0.126 8.756 23.294 1.000 35.808 82 ILE A O 1
ATOM 690 N N . PRO A 1 99 ? -1.993 9.984 23.170 1.000 32.035 83 PRO A N 1
ATOM 691 C CA . PRO A 1 99 ? -2.285 9.763 24.574 1.000 32.409 83 PRO A CA 1
ATOM 692 C C . PRO A 1 99 ? -2.590 8.321 24.937 1.000 32.599 83 PRO A C 1
ATOM 693 O O . PRO A 1 99 ? -3.092 7.545 24.112 1.000 30.329 83 PRO A O 1
ATOM 697 N N . TYR A 1 100 ? -2.333 7.976 26.204 1.000 31.254 84 TYR A N 1
ATOM 698 C CA . TYR A 1 100 ? -2.747 6.699 26.762 1.000 33.176 84 TYR A CA 1
ATOM 699 C C . TYR A 1 100 ? -4.274 6.653 26.797 1.000 31.637 84 TYR A C 1
ATOM 700 O O . TYR A 1 100 ? -4.910 7.690 26.965 1.000 30.587 84 TYR A O 1
ATOM 709 N N . GLY A 1 101 ? -4.842 5.486 26.476 1.000 25.724 85 GLY A N 1
ATOM 710 C CA . GLY A 1 101 ? -6.274 5.263 26.447 1.000 25.582 85 GLY A CA 1
ATOM 711 C C . GLY A 1 101 ? -6.853 5.535 25.060 1.000 22.350 85 GLY A C 1
ATOM 712 O O . GLY A 1 101 ? -8.066 5.389 24.855 1.000 26.440 85 GLY A O 1
ATOM 713 N N . SER A 1 102 ? -5.981 5.987 24.153 1.000 21.555 86 SER A N 1
ATOM 714 C CA . SER A 1 102 ? -6.342 6.199 22.761 1.000 21.650 86 SER A CA 1
ATOM 715 C C . SER A 1 102 ? -6.859 4.872 22.205 1.000 19.206 86 SER A C 1
ATOM 716 O O . SER A 1 102 ? -6.322 3.806 22.526 1.000 21.539 86 SER A O 1
ATOM 719 N N . VAL A 1 103 ? -7.879 4.985 21.363 1.000 18.260 87 VAL A N 1
ATOM 720 C CA . VAL A 1 103 ? -8.500 3.848 20.675 1.000 16.756 87 VAL A CA 1
ATOM 721 C C . VAL A 1 103 ? -8.407 4.050 19.164 1.000 18.472 87 VAL A C 1
ATOM 722 O O . VAL A 1 103 ? -8.825 5.085 18.621 1.000 20.274 87 VAL A O 1
ATOM 726 N N . PHE A 1 104 ? -7.884 3.014 18.446 1.000 16.432 88 PHE A N 1
ATOM 727 C CA . PHE A 1 104 ? -7.903 2.951 17.000 1.000 17.853 88 PHE A CA 1
ATOM 728 C C . PHE A 1 104 ? -8.821 1.802 16.588 1.000 16.239 88 PHE A C 1
ATOM 729 O O . PHE A 1 104 ? -8.633 0.693 17.073 1.000 18.818 88 PHE A O 1
ATOM 737 N N . GLU A 1 105 ? -9.876 2.096 15.842 1.000 16.468 89 GLU A N 1
ATOM 738 C CA . GLU A 1 105 ? -10.834 1.044 15.503 1.000 16.274 89 GLU A CA 1
ATOM 739 C C . GLU A 1 105 ? -10.986 0.985 13.995 1.000 17.882 89 GLU A C 1
ATOM 740 O O . GLU A 1 105 ? -11.111 2.001 13.322 1.000 19.349 89 GLU A O 1
ATOM 746 N N . ILE A 1 106 ? -11.026 -0.246 13.442 1.000 16.116 90 ILE A N 1
ATOM 747 C CA . ILE A 1 106 ? -11.402 -0.419 12.042 1.000 19.124 90 ILE A CA 1
ATOM 748 C C . ILE A 1 106 ? -12.601 -1.367 11.982 1.000 19.470 90 ILE A C 1
ATOM 749 O O . ILE A 1 106 ? -12.537 -2.429 12.627 1.000 19.304 90 ILE A O 1
ATOM 754 N N . VAL A 1 107 ? -13.694 -0.954 11.305 1.000 19.712 91 VAL A N 1
ATOM 755 C CA . VAL A 1 107 ? -14.777 -1.862 10.986 1.000 20.087 91 VAL A CA 1
ATOM 756 C C . VAL A 1 107 ? -14.652 -2.247 9.512 1.000 21.459 91 VAL A C 1
ATOM 757 O O . VAL A 1 107 ? -14.520 -1.327 8.666 1.000 20.917 91 VAL A O 1
ATOM 761 N N . ILE A 1 108 ? -14.628 -3.567 9.211 1.000 17.742 92 ILE A N 1
ATOM 762 C CA . ILE A 1 108 ? -14.818 -3.971 7.823 1.000 19.016 92 ILE A CA 1
ATOM 763 C C . ILE A 1 108 ? -16.178 -4.623 7.702 1.000 18.408 92 ILE A C 1
ATOM 764 O O . ILE A 1 108 ? -16.702 -5.240 8.640 1.000 19.497 92 ILE A O 1
ATOM 769 N N . GLY A 1 109 ? -16.783 -4.480 6.527 1.000 17.530 93 GLY A N 1
ATOM 770 C CA . GLY A 1 109 ? -18.050 -5.165 6.284 1.000 17.295 93 GLY A CA 1
ATOM 771 C C . GLY A 1 109 ? -18.067 -5.721 4.872 1.000 17.053 93 GLY A C 1
ATOM 772 O O . GLY A 1 109 ? -17.230 -5.329 4.041 1.000 15.989 93 GLY A O 1
ATOM 773 N N . TYR A 1 110 ? -18.970 -6.680 4.652 1.000 15.552 94 TYR A N 1
ATOM 774 C CA . TYR A 1 110 ? -19.213 -7.229 3.344 1.000 15.541 94 TYR A CA 1
ATOM 775 C C . TYR A 1 110 ? -20.715 -7.471 3.179 1.000 15.722 94 TYR A C 1
ATOM 776 O O . TYR A 1 110 ? -21.341 -8.032 4.080 1.000 19.266 94 TYR A O 1
ATOM 785 N N . ASP A 1 111 ? -21.294 -6.971 2.086 1.000 16.653 95 ASP A N 1
ATOM 786 C CA . ASP A 1 111 ? -22.666 -7.229 1.678 1.000 15.988 95 ASP A CA 1
ATOM 787 C C . ASP A 1 111 ? -22.649 -8.222 0.506 1.000 17.316 95 ASP A C 1
ATOM 788 O O . ASP A 1 111 ? -22.256 -7.854 -0.594 1.000 19.876 95 ASP A O 1
ATOM 793 N N . ALA A 1 112 ? -23.167 -9.424 0.744 1.000 23.558 96 ALA A N 1
ATOM 794 C CA . ALA A 1 112 ? -23.282 -10.415 -0.336 1.000 27.846 96 ALA A CA 1
ATOM 795 C C . ALA A 1 112 ? -24.276 -10.009 -1.427 1.000 27.387 96 ALA A C 1
ATOM 796 O O . ALA A 1 112 ? -24.117 -10.387 -2.598 1.000 29.072 96 ALA A O 1
ATOM 798 N N . ALA A 1 113 ? -25.313 -9.244 -1.081 1.000 28.998 97 ALA A N 1
ATOM 799 C CA . ALA A 1 113 ? -26.337 -8.893 -2.060 1.000 26.069 97 ALA A CA 1
ATOM 800 C C . ALA A 1 113 ? -25.811 -8.050 -3.221 1.000 28.403 97 ALA A C 1
ATOM 801 O O . ALA A 1 113 ? -26.419 -8.053 -4.306 1.000 26.889 97 ALA A O 1
ATOM 803 N N . THR A 1 114 ? -24.743 -7.271 -2.966 1.000 21.741 98 THR A N 1
ATOM 804 C CA . THR A 1 114 ? -24.155 -6.354 -3.916 1.000 21.281 98 THR A CA 1
ATOM 805 C C . THR A 1 114 ? -22.681 -6.700 -4.173 1.000 20.729 98 THR A C 1
ATOM 806 O O . THR A 1 114 ? -22.080 -6.023 -4.980 1.000 20.505 98 THR A O 1
ATOM 810 N N . ASP A 1 115 ? -22.151 -7.700 -3.489 1.000 20.700 99 ASP A N 1
ATOM 811 C CA . ASP A 1 115 ? -20.729 -8.086 -3.560 1.000 23.445 99 ASP A CA 1
ATOM 812 C C . ASP A 1 115 ? -19.821 -6.890 -3.329 1.000 22.593 99 ASP A C 1
ATOM 813 O O . ASP A 1 115 ? -18.842 -6.681 -4.055 1.000 22.133 99 ASP A O 1
ATOM 818 N N . THR A 1 116 ? -20.140 -6.131 -2.282 1.000 19.157 100 THR A N 1
ATOM 819 C CA A THR A 1 116 ? -19.328 -4.965 -1.962 0.500 20.302 100 THR A CA 1
ATOM 820 C CA B THR A 1 116 ? -19.455 -4.901 -1.916 0.500 19.354 100 THR A CA 1
ATOM 821 C C . THR A 1 116 ? -18.813 -5.041 -0.536 1.000 18.739 100 THR A C 1
ATOM 822 O O . THR A 1 116 ? -19.503 -5.427 0.387 1.000 18.771 100 THR A O 1
ATOM 829 N N . SER A 1 117 ? -17.543 -4.603 -0.397 1.000 19.176 101 SER A N 1
ATOM 830 C CA . SER A 1 117 ? -16.882 -4.446 0.884 1.000 19.703 101 SER A CA 1
ATOM 831 C C . SER A 1 117 ? -16.829 -2.964 1.259 1.000 19.618 101 SER A C 1
ATOM 832 O O . SER A 1 117 ? -16.890 -2.067 0.402 1.000 18.911 101 SER A O 1
ATOM 835 N N . PHE A 1 118 ? -16.635 -2.686 2.541 1.000 17.415 102 PHE A N 1
ATOM 836 C CA . PHE A 1 118 ? -16.457 -1.315 2.985 1.000 19.366 102 PHE A CA 1
ATOM 837 C C . PHE A 1 118 ? -15.626 -1.346 4.253 1.000 17.334 102 PHE A C 1
ATOM 838 O O . PHE A 1 118 ? -15.490 -2.403 4.853 1.000 16.523 102 PHE A O 1
ATOM 846 N N . ASN A 1 119 ? -15.047 -0.201 4.619 1.000 17.633 103 ASN A N 1
ATOM 847 C CA . ASN A 1 119 ? -14.409 -0.075 5.922 1.000 19.794 103 ASN A CA 1
ATOM 848 C C . ASN A 1 119 ? -14.728 1.305 6.507 1.000 19.949 103 ASN A C 1
ATOM 849 O O . ASN A 1 119 ? -14.993 2.260 5.790 1.000 20.471 103 ASN A O 1
ATOM 854 N N . GLU A 1 120 ? -14.763 1.377 7.847 1.000 21.527 104 GLU A N 1
ATOM 855 C CA . GLU A 1 120 ? -14.953 2.627 8.577 1.000 21.894 104 GLU A CA 1
ATOM 856 C C . GLU A 1 120 ? -13.883 2.671 9.661 1.000 21.609 104 GLU A C 1
ATOM 857 O O . GLU A 1 120 ? -13.677 1.689 10.394 1.000 20.021 104 GLU A O 1
ATOM 863 N N . ILE A 1 121 ? -13.184 3.804 9.772 1.000 22.477 105 ILE A N 1
ATOM 864 C CA . ILE A 1 121 ? -12.097 3.902 10.726 1.000 21.216 105 ILE A CA 1
ATOM 865 C C . ILE A 1 121 ? -12.412 5.034 11.692 1.000 22.930 105 ILE A C 1
ATOM 866 O O . ILE A 1 121 ? -12.905 6.070 11.251 1.000 24.818 105 ILE A O 1
ATOM 871 N N . LEU A 1 122 ? -12.157 4.773 12.980 1.000 19.677 106 LEU A N 1
ATOM 872 C CA . LEU A 1 122 ? -12.325 5.763 14.040 1.000 20.736 106 LEU A CA 1
ATOM 873 C C . LEU A 1 122 ? -11.056 5.833 14.890 1.000 20.686 106 LEU A C 1
ATOM 874 O O . LEU A 1 122 ? -10.420 4.837 15.260 1.000 20.751 106 LEU A O 1
ATOM 879 N N . VAL A 1 123 ? -10.594 7.068 15.187 1.000 17.821 107 VAL A N 1
ATOM 880 C CA . VAL A 1 123 ? -9.505 7.283 16.123 1.000 18.797 107 VAL A CA 1
ATOM 881 C C . VAL A 1 123 ? -10.087 8.073 17.302 1.000 16.624 107 VAL A C 1
ATOM 882 O O . VAL A 1 123 ? -10.620 9.159 17.057 1.000 17.883 107 VAL A O 1
ATOM 886 N N . ASP A 1 124 ? -10.139 7.460 18.482 1.000 16.183 108 ASP A N 1
ATOM 887 C CA . ASP A 1 124 ? -10.861 8.052 19.612 1.000 18.148 108 ASP A CA 1
ATOM 888 C C . ASP A 1 124 ? -12.251 8.495 19.223 1.000 20.532 108 ASP A C 1
ATOM 889 O O . ASP A 1 124 ? -12.687 9.577 19.627 1.000 22.727 108 ASP A O 1
ATOM 894 N N . GLY A 1 125 ? -12.913 7.666 18.436 1.000 19.990 109 GLY A N 1
ATOM 895 C CA . GLY A 1 125 ? -14.296 7.923 18.099 1.000 22.591 109 GLY A CA 1
ATOM 896 C C . GLY A 1 125 ? -14.476 8.944 16.978 1.000 25.138 109 GLY A C 1
ATOM 897 O O . GLY A 1 125 ? -15.603 9.342 16.741 1.000 24.943 109 GLY A O 1
ATOM 898 N N . LYS A 1 126 ? -13.393 9.386 16.322 1.000 20.052 110 LYS A N 1
ATOM 899 C CA . LYS A 1 126 ? -13.469 10.446 15.329 1.000 21.652 110 LYS A CA 1
ATOM 900 C C . LYS A 1 126 ? -13.064 9.929 13.947 1.000 22.949 110 LYS A C 1
ATOM 901 O O . LYS A 1 126 ? -12.108 9.171 13.815 1.000 21.793 110 LYS A O 1
ATOM 907 N N . PRO A 1 127 ? -13.732 10.392 12.859 1.000 26.346 111 PRO A N 1
ATOM 908 C CA . PRO A 1 127 ? -13.372 9.961 11.512 1.000 27.544 111 PRO A CA 1
ATOM 909 C C . PRO A 1 127 ? -12.238 10.767 10.870 1.000 28.600 111 PRO A C 1
ATOM 910 O O . PRO A 1 127 ? -12.412 11.297 9.786 1.000 31.426 111 PRO A O 1
ATOM 914 N N . VAL A 1 128 ? -11.034 10.745 11.462 1.000 25.904 112 VAL A N 1
ATOM 915 C CA . VAL A 1 128 ? -9.955 11.629 11.050 1.000 26.080 112 VAL A CA 1
ATOM 916 C C . VAL A 1 128 ? -9.094 10.982 9.956 1.000 23.756 112 VAL A C 1
ATOM 917 O O . VAL A 1 128 ? -8.422 11.668 9.192 1.000 25.873 112 VAL A O 1
ATOM 921 N N . ILE A 1 129 ? -9.190 9.661 9.796 1.000 24.501 113 ILE A N 1
ATOM 922 C CA A ILE A 1 129 ? -8.425 8.880 8.834 0.500 22.238 113 ILE A CA 1
ATOM 923 C CA B ILE A 1 129 ? -8.486 9.019 8.698 0.500 22.369 113 ILE A CA 1
ATOM 924 C C . ILE A 1 129 ? -9.417 7.991 8.068 1.000 20.940 113 ILE A C 1
ATOM 925 O O . ILE A 1 129 ? -10.421 7.583 8.648 1.000 25.896 113 ILE A O 1
ATOM 934 N N . SER A 1 130 ? -9.141 7.716 6.789 1.000 21.704 114 SER A N 1
ATOM 935 C CA . SER A 1 130 ? -9.876 6.699 6.051 1.000 23.290 114 SER A CA 1
ATOM 936 C C . SER A 1 130 ? -8.897 5.815 5.261 1.000 23.173 114 SER A C 1
ATOM 937 O O . SER A 1 130 ? -7.694 6.079 5.164 1.000 24.760 114 SER A O 1
ATOM 940 N N . PHE A 1 131 ? -9.406 4.655 4.791 1.000 20.436 115 PHE A N 1
ATOM 941 C CA . PHE A 1 131 ? -8.636 3.749 3.964 1.000 22.689 115 PHE A CA 1
ATOM 942 C C . PHE A 1 131 ? -9.399 3.582 2.655 1.000 21.789 115 PHE A C 1
ATOM 943 O O . PHE A 1 131 ? -10.543 3.155 2.654 1.000 23.332 115 PHE A O 1
ATOM 951 N N . ASP A 1 132 ? -8.760 3.908 1.524 1.000 24.685 116 ASP A N 1
ATOM 952 C CA . ASP A 1 132 ? -9.512 4.078 0.293 1.000 25.816 116 ASP A CA 1
ATOM 953 C C . ASP A 1 132 ? -9.541 2.809 -0.542 1.000 29.541 116 ASP A C 1
ATOM 954 O O . ASP A 1 132 ? -10.032 2.832 -1.669 1.000 32.538 116 ASP A O 1
ATOM 959 N N . GLY A 1 133 ? -9.036 1.718 0.020 1.000 27.142 117 GLY A N 1
ATOM 960 C CA . GLY A 1 133 ? -8.897 0.477 -0.714 1.000 27.882 117 GLY A CA 1
ATOM 961 C C . GLY A 1 133 ? -7.430 0.170 -0.981 1.000 30.162 117 GLY A C 1
ATOM 962 O O . GLY A 1 133 ? -7.075 -0.989 -1.110 1.000 30.661 117 GLY A O 1
ATOM 963 N N . GLU A 1 134 ? -6.590 1.201 -1.132 1.000 34.628 118 GLU A N 1
ATOM 964 C CA . GLU A 1 134 ? -5.171 1.005 -1.405 1.000 35.861 118 GLU A CA 1
ATOM 965 C C . GLU A 1 134 ? -4.281 1.584 -0.301 1.000 34.172 118 GLU A C 1
ATOM 966 O O . GLU A 1 134 ? -3.208 1.045 -0.056 1.000 34.530 118 GLU A O 1
ATOM 972 N N . LYS A 1 135 ? -4.719 2.685 0.341 1.000 29.104 119 LYS A N 1
ATOM 973 C CA . LYS A 1 135 ? -3.872 3.448 1.244 1.000 29.974 119 LYS A CA 1
ATOM 974 C C . LYS A 1 135 ? -4.733 4.166 2.282 1.000 23.055 119 LYS A C 1
ATOM 975 O O . LYS A 1 135 ? -5.899 4.484 2.038 1.000 23.716 119 LYS A O 1
ATOM 981 N N . PHE A 1 136 ? -4.089 4.517 3.408 1.000 27.725 120 PHE A N 1
ATOM 982 C CA . PHE A 1 136 ? -4.648 5.467 4.351 1.000 25.026 120 PHE A CA 1
ATOM 983 C C . PHE A 1 136 ? -4.473 6.894 3.844 1.000 26.335 120 PHE A C 1
ATOM 984 O O . PHE A 1 136 ? -3.466 7.226 3.205 1.000 25.961 120 PHE A O 1
ATOM 992 N N . VAL A 1 137 ? -5.448 7.722 4.214 1.000 25.646 121 VAL A N 1
ATOM 993 C CA . VAL A 1 137 ? -5.439 9.153 3.951 1.000 27.624 121 VAL A CA 1
ATOM 994 C C . VAL A 1 137 ? -5.959 9.884 5.188 1.000 27.846 121 VAL A C 1
ATOM 995 O O . VAL A 1 137 ? -6.942 9.469 5.808 1.000 24.211 121 VAL A O 1
ATOM 999 N N . VAL A 1 138 ? -5.355 11.055 5.476 1.000 28.623 122 VAL A N 1
ATOM 1000 C CA . VAL A 1 138 ? -5.941 12.008 6.412 1.000 29.975 122 VAL A CA 1
ATOM 1001 C C . VAL A 1 138 ? -7.109 12.718 5.742 1.000 29.716 122 VAL A C 1
ATOM 1002 O O . VAL A 1 138 ? -6.959 13.300 4.658 1.000 32.032 122 VAL A O 1
ATOM 1006 N N . ASN A 1 139 ? -8.266 12.693 6.399 1.000 29.398 123 ASN A N 1
ATOM 1007 C CA . ASN A 1 139 ? -9.463 13.264 5.808 1.000 30.230 123 ASN A CA 1
ATOM 1008 C C . ASN A 1 139 ? -9.417 14.784 5.909 1.000 34.472 123 ASN A C 1
ATOM 1009 O O . ASN A 1 139 ? -8.637 15.315 6.691 1.000 34.889 123 ASN A O 1
ATOM 1014 N N . GLU A 1 140 ? -10.281 15.428 5.119 1.000 37.763 124 GLU A N 1
ATOM 1015 C CA . GLU A 1 140 ? -10.341 16.886 5.027 1.000 42.541 124 GLU A CA 1
ATOM 1016 C C . GLU A 1 140 ? -10.753 17.504 6.353 1.000 42.307 124 GLU A C 1
ATOM 1017 O O . GLU A 1 140 ? -11.830 17.201 6.859 1.000 44.119 124 GLU A O 1
ATOM 1023 N N . GLY A 1 141 ? -9.911 18.410 6.873 1.000 43.010 125 GLY A N 1
ATOM 1024 C CA . GLY A 1 141 ? -10.238 19.167 8.066 1.000 43.005 125 GLY A CA 1
ATOM 1025 C C . GLY A 1 141 ? -9.651 18.510 9.309 1.000 46.161 125 GLY A C 1
ATOM 1026 O O . GLY A 1 141 ? -9.631 19.112 10.375 1.000 49.972 125 GLY A O 1
ATOM 1027 N N . ALA A 1 142 ? -9.157 17.274 9.167 1.000 45.430 126 ALA A N 1
ATOM 1028 C CA . ALA A 1 142 ? -8.650 16.527 10.302 1.000 45.404 126 ALA A CA 1
ATOM 1029 C C . ALA A 1 142 ? -7.322 17.112 10.781 1.000 44.724 126 ALA A C 1
ATOM 1030 O O . ALA A 1 142 ? -6.582 17.721 10.011 1.000 41.206 126 ALA A O 1
ATOM 1032 N N . PRO A 1 143 ? -6.977 16.921 12.073 1.000 45.202 127 PRO A N 1
ATOM 1033 C CA . PRO A 1 143 ? -5.725 17.435 12.614 1.000 44.475 127 PRO A CA 1
ATOM 1034 C C . PRO A 1 143 ? -4.504 17.052 11.781 1.000 45.283 127 PRO A C 1
ATOM 1035 O O . PRO A 1 143 ? -4.407 15.950 11.246 1.000 40.367 127 PRO A O 1
ATOM 1039 N N . LYS A 1 144 ? -3.561 17.989 11.710 1.000 44.151 128 LYS A N 1
ATOM 1040 C CA . LYS A 1 144 ? -2.358 17.839 10.919 1.000 46.665 128 LYS A CA 1
ATOM 1041 C C . LYS A 1 144 ? -1.470 16.787 11.570 1.000 41.390 128 LYS A C 1
ATOM 1042 O O . LYS A 1 144 ? -0.622 16.215 10.903 1.000 42.600 128 LYS A O 1
ATOM 1048 N N . GLU A 1 145 ? -1.672 16.520 12.865 1.000 37.941 129 GLU A N 1
ATOM 1049 C CA . GLU A 1 145 ? -0.834 15.575 13.597 1.000 44.334 129 GLU A CA 1
ATOM 1050 C C . GLU A 1 145 ? -1.055 14.127 13.136 1.000 45.127 129 GLU A C 1
ATOM 1051 O O . GLU A 1 145 ? -0.274 13.236 13.492 1.000 43.265 129 GLU A O 1
ATOM 1057 N N . PHE A 1 146 ? -2.096 13.897 12.325 1.000 41.103 130 PHE A N 1
ATOM 1058 C CA . PHE A 1 146 ? -2.330 12.573 11.764 1.000 37.055 130 PHE A CA 1
ATOM 1059 C C . PHE A 1 146 ? -1.500 12.305 10.509 1.000 40.281 130 PHE A C 1
ATOM 1060 O O . PHE A 1 146 ? -1.406 11.161 10.074 1.000 38.818 130 PHE A O 1
ATOM 1068 N N . GLU A 1 147 ? -0.873 13.332 9.930 1.000 41.288 131 GLU A N 1
ATOM 1069 C CA . GLU A 1 147 ? -0.092 13.135 8.720 1.000 42.579 131 GLU A CA 1
ATOM 1070 C C . GLU A 1 147 ? 1.057 12.150 8.967 1.000 41.232 131 GLU A C 1
ATOM 1071 O O . GLU A 1 147 ? 1.222 11.228 8.174 1.000 35.021 131 GLU A O 1
ATOM 1077 N N . PRO A 1 148 ? 1.856 12.257 10.057 1.000 39.374 132 PRO A N 1
ATOM 1078 C CA . PRO A 1 148 ? 2.936 11.298 10.308 1.000 38.307 132 PRO A CA 1
ATOM 1079 C C . PRO A 1 148 ? 2.476 9.862 10.576 1.000 42.019 132 PRO A C 1
ATOM 1080 O O . PRO A 1 148 ? 3.200 8.902 10.290 1.000 37.378 132 PRO A O 1
ATOM 1084 N N . VAL A 1 149 ? 1.263 9.730 11.126 1.000 32.314 133 VAL A N 1
ATOM 1085 C CA . VAL A 1 149 ? 0.687 8.447 11.461 1.000 39.511 133 VAL A CA 1
ATOM 1086 C C . VAL A 1 149 ? 0.301 7.748 10.162 1.000 36.660 133 VAL A C 1
ATOM 1087 O O . VAL A 1 149 ? 0.603 6.571 9.995 1.000 34.222 133 VAL A O 1
ATOM 1091 N N . VAL A 1 150 ? -0.399 8.471 9.276 1.000 36.148 134 VAL A N 1
ATOM 1092 C CA . VAL A 1 150 ? -0.821 7.905 7.996 1.000 33.523 134 VAL A CA 1
ATOM 1093 C C . VAL A 1 150 ? 0.427 7.504 7.209 1.000 34.158 134 VAL A C 1
ATOM 1094 O O . VAL A 1 150 ? 0.459 6.438 6.604 1.000 27.254 134 VAL A O 1
ATOM 1098 N N . GLU A 1 151 ? 1.477 8.329 7.247 1.000 31.545 135 GLU A N 1
ATOM 1099 C CA . GLU A 1 151 ? 2.730 8.015 6.576 1.000 36.732 135 GLU A CA 1
ATOM 1100 C C . GLU A 1 151 ? 3.305 6.707 7.112 1.000 33.876 135 GLU A C 1
ATOM 1101 O O . GLU A 1 151 ? 3.740 5.855 6.347 1.000 36.148 135 GLU A O 1
ATOM 1107 N N . GLU A 1 152 ? 3.291 6.539 8.443 1.000 32.022 136 GLU A N 1
ATOM 1108 C CA . GLU A 1 152 ? 3.826 5.347 9.079 1.000 31.388 136 GLU A CA 1
ATOM 1109 C C . GLU A 1 152 ? 2.950 4.133 8.763 1.000 31.474 136 GLU A C 1
ATOM 1110 O O . GLU A 1 152 ? 3.457 3.028 8.621 1.000 28.413 136 GLU A O 1
ATOM 1116 N N . LEU A 1 153 ? 1.634 4.325 8.705 1.000 26.540 137 LEU A N 1
ATOM 1117 C CA . LEU A 1 153 ? 0.758 3.247 8.262 1.000 26.280 137 LEU A CA 1
ATOM 1118 C C . LEU A 1 153 ? 1.095 2.839 6.825 1.000 25.594 137 LEU A C 1
ATOM 1119 O O . LEU A 1 153 ? 1.197 1.649 6.555 1.000 26.709 137 LEU A O 1
ATOM 1124 N N . ASN A 1 154 ? 1.208 3.800 5.909 1.000 26.216 138 ASN A N 1
ATOM 1125 C CA . ASN A 1 154 ? 1.335 3.457 4.492 1.000 27.662 138 ASN A CA 1
ATOM 1126 C C . ASN A 1 154 ? 2.730 2.902 4.207 1.000 33.209 138 ASN A C 1
ATOM 1127 O O . ASN A 1 154 ? 2.930 2.136 3.260 1.000 31.436 138 ASN A O 1
ATOM 1132 N N . ALA A 1 155 ? 3.683 3.232 5.087 1.000 31.962 139 ALA A N 1
ATOM 1133 C CA . ALA A 1 155 ? 5.033 2.716 4.986 1.000 29.995 139 ALA A CA 1
ATOM 1134 C C . ALA A 1 155 ? 5.087 1.220 5.292 1.000 28.179 139 ALA A C 1
ATOM 1135 O O . ALA A 1 155 ? 6.021 0.562 4.838 1.000 28.454 139 ALA A O 1
ATOM 1137 N N . ASN A 1 156 ? 4.099 0.688 6.047 1.000 26.805 140 ASN A N 1
ATOM 1138 C CA . ASN A 1 156 ? 4.116 -0.695 6.483 1.000 25.564 140 ASN A CA 1
ATOM 1139 C C . ASN A 1 156 ? 3.388 -1.497 5.404 1.000 24.013 140 ASN A C 1
ATOM 1140 O O . ASN A 1 156 ? 2.171 -1.513 5.407 1.000 22.091 140 ASN A O 1
ATOM 1145 N N . LYS A 1 157 ? 4.114 -1.994 4.391 1.000 24.033 141 LYS A N 1
ATOM 1146 C CA . LYS A 1 157 ? 3.496 -2.544 3.202 1.000 26.146 141 LYS A CA 1
ATOM 1147 C C . LYS A 1 157 ? 2.773 -3.847 3.549 1.000 23.835 141 LYS A C 1
ATOM 1148 O O . LYS A 1 157 ? 1.755 -4.116 2.920 1.000 23.219 141 LYS A O 1
ATOM 1154 N N . GLU A 1 158 ? 3.266 -4.606 4.535 1.000 21.479 142 GLU A N 1
ATOM 1155 C CA . GLU A 1 158 ? 2.602 -5.818 5.015 1.000 24.194 142 GLU A CA 1
ATOM 1156 C C . GLU A 1 158 ? 1.236 -5.473 5.638 1.000 21.103 142 GLU A C 1
ATOM 1157 O O . GLU A 1 158 ? 0.227 -6.164 5.389 1.000 20.715 142 GLU A O 1
ATOM 1163 N N . LEU A 1 159 ? 1.175 -4.478 6.535 1.000 19.972 143 LEU A N 1
ATOM 1164 C CA . LEU A 1 159 ? -0.109 -4.049 7.112 1.000 19.351 143 LEU A CA 1
ATOM 1165 C C . LEU A 1 159 ? -1.134 -3.715 6.014 1.000 19.457 143 LEU A C 1
ATOM 1166 O O . LEU A 1 159 ? -2.319 -4.096 6.085 1.000 16.397 143 LEU A O 1
ATOM 1171 N N . ILE A 1 160 ? -0.740 -2.941 5.004 1.000 17.919 144 ILE A N 1
ATOM 1172 C CA . ILE A 1 160 ? -1.599 -2.517 3.916 1.000 18.944 144 ILE A CA 1
ATOM 1173 C C . ILE A 1 160 ? -2.045 -3.719 3.087 1.000 18.143 144 ILE A C 1
ATOM 1174 O O . ILE A 1 160 ? -3.231 -3.850 2.843 1.000 17.240 144 ILE A O 1
ATOM 1179 N N . GLU A 1 161 ? -1.096 -4.586 2.704 1.000 17.528 145 GLU A N 1
ATOM 1180 C CA . GLU A 1 161 ? -1.418 -5.770 1.915 1.000 16.899 145 GLU A CA 1
ATOM 1181 C C . GLU A 1 161 ? -2.424 -6.623 2.692 1.000 16.465 145 GLU A C 1
ATOM 1182 O O . GLU A 1 161 ? -3.391 -7.1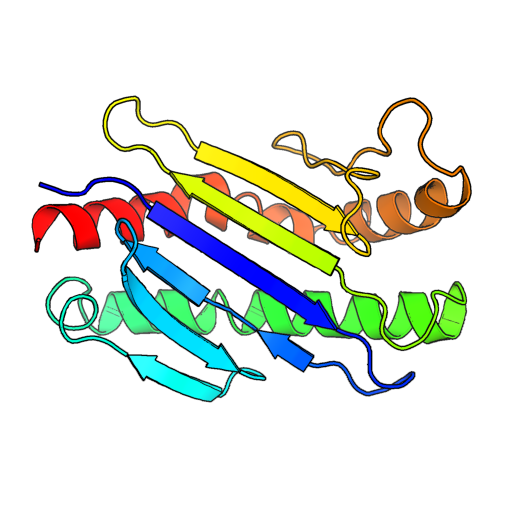48 2.103 1.000 14.665 145 GLU A O 1
ATOM 1188 N N . GLY A 1 162 ? -2.198 -6.759 4.010 1.000 15.194 146 GLY A N 1
ATOM 1189 C CA . GLY A 1 162 ? -3.044 -7.623 4.826 1.000 14.194 146 GLY A CA 1
ATOM 1190 C C . GLY A 1 162 ? -4.453 -7.068 4.893 1.000 14.938 146 GLY A C 1
ATOM 1191 O O . GLY A 1 162 ? -5.433 -7.849 4.807 1.000 14.667 146 GLY A O 1
ATOM 1192 N N . LEU A 1 163 ? -4.570 -5.745 5.074 1.000 14.462 147 LEU A N 1
ATOM 1193 C CA . LEU A 1 163 ? -5.906 -5.157 5.183 1.000 13.635 147 LEU A CA 1
ATOM 1194 C C . LEU A 1 163 ? -6.668 -5.349 3.883 1.000 14.870 147 LEU A C 1
ATOM 1195 O O . LEU A 1 163 ? -7.843 -5.700 3.871 1.000 14.828 147 LEU A O 1
ATOM 1200 N N . LYS A 1 164 ? -5.989 -5.115 2.741 1.000 14.811 148 LYS A N 1
ATOM 1201 C CA A LYS A 1 164 ? -6.586 -5.318 1.441 0.500 14.615 148 LYS A CA 1
ATOM 1202 C CA B LYS A 1 164 ? -6.587 -5.318 1.436 0.500 15.465 148 LYS A CA 1
ATOM 1203 C C . LYS A 1 164 ? -7.036 -6.774 1.285 1.000 13.054 148 LYS A C 1
ATOM 1204 O O . LYS A 1 164 ? -8.126 -7.031 0.770 1.000 15.095 148 LYS A O 1
ATOM 1215 N N . PHE A 1 165 ? -6.235 -7.712 1.743 1.000 13.195 149 PHE A N 1
ATOM 1216 C CA . PHE A 1 165 ? -6.595 -9.107 1.594 1.000 13.135 149 PHE A CA 1
ATOM 1217 C C . PHE A 1 165 ? -7.793 -9.436 2.483 1.000 14.515 149 PHE A C 1
ATOM 1218 O O . PHE A 1 165 ? -8.643 -10.223 2.076 1.000 13.163 149 PHE A O 1
ATOM 1226 N N . PHE A 1 166 ? -7.867 -8.892 3.701 1.000 12.223 150 PHE A N 1
ATOM 1227 C CA . PHE A 1 166 ? -9.078 -9.101 4.501 1.000 13.671 150 PHE A CA 1
ATOM 1228 C C . PHE A 1 166 ? -10.299 -8.495 3.824 1.000 12.763 150 PHE A C 1
ATOM 1229 O O . PHE A 1 166 ? -11.390 -9.097 3.765 1.000 13.144 150 PHE A O 1
ATOM 1237 N N . LEU A 1 167 ? -10.192 -7.247 3.362 1.000 12.836 151 LEU A N 1
ATOM 1238 C CA . LEU A 1 167 ? -11.323 -6.537 2.781 1.000 14.113 151 LEU A CA 1
ATOM 1239 C C . LEU A 1 167 ? -11.881 -7.293 1.592 1.000 16.562 151 LEU A C 1
ATOM 1240 O O . LEU A 1 167 ? -13.099 -7.361 1.429 1.000 16.459 151 LEU A O 1
ATOM 1245 N N . ASN A 1 168 ? -10.996 -7.741 0.704 1.000 15.118 152 ASN A N 1
ATOM 1246 C CA . ASN A 1 168 ? -11.429 -8.193 -0.609 1.000 14.574 152 ASN A CA 1
ATOM 1247 C C . ASN A 1 168 ? -11.510 -9.713 -0.735 1.000 15.986 152 ASN A C 1
ATOM 1248 O O . ASN A 1 168 ? -12.127 -10.200 -1.683 1.000 17.835 152 ASN A O 1
ATOM 1253 N N . VAL A 1 169 ? -10.859 -10.467 0.155 1.000 13.066 153 VAL A N 1
ATOM 1254 C CA . VAL A 1 169 ? -10.781 -11.914 0.020 1.000 13.706 153 VAL A CA 1
ATOM 1255 C C . VAL A 1 169 ? -11.302 -12.608 1.273 1.000 12.736 153 VAL A C 1
ATOM 1256 O O . VAL A 1 169 ? -12.338 -13.312 1.202 1.000 14.063 153 VAL A O 1
ATOM 1260 N N . LEU A 1 170 ? -10.651 -12.436 2.433 1.000 12.096 154 LEU A N 1
ATOM 1261 C CA . LEU A 1 170 ? -10.951 -13.307 3.584 1.000 11.642 154 LEU A CA 1
ATOM 1262 C C . LEU A 1 170 ? -12.254 -12.899 4.261 1.000 12.521 154 LEU A C 1
ATOM 1263 O O . LEU A 1 170 ? -13.006 -13.771 4.679 1.000 13.050 154 LEU A O 1
ATOM 1268 N N . GLY A 1 171 ? -12.536 -11.599 4.384 1.000 12.001 155 GLY A N 1
ATOM 1269 C CA . GLY A 1 171 ? -13.795 -11.170 5.003 1.000 12.868 155 GLY A CA 1
ATOM 1270 C C . GLY A 1 171 ? -14.964 -11.668 4.148 1.000 13.884 155 GLY A C 1
ATOM 1271 O O . GLY A 1 171 ? -15.864 -12.333 4.687 1.000 14.150 155 GLY A O 1
ATOM 1272 N N . PRO A 1 172 ? -14.988 -11.430 2.833 1.000 13.658 156 PRO A N 1
ATOM 1273 C CA . PRO A 1 172 ? -16.067 -11.964 1.989 1.000 13.109 156 PRO A CA 1
ATOM 1274 C C . PRO A 1 172 ? -16.205 -13.495 2.087 1.000 15.151 156 PRO A C 1
ATOM 1275 O O . PRO A 1 172 ? -17.321 -14.041 2.124 1.000 14.399 156 PRO A O 1
ATOM 1279 N N . LEU A 1 173 ? -15.070 -14.219 2.098 1.000 12.772 157 LEU A N 1
ATOM 1280 C CA . LEU A 1 173 ? -15.101 -15.673 2.154 1.000 14.074 157 LEU A CA 1
ATOM 1281 C C . LEU A 1 173 ? -15.811 -16.154 3.419 1.000 14.864 157 LEU A C 1
ATOM 1282 O O . LEU A 1 173 ? -16.715 -16.998 3.373 1.000 13.695 157 LEU A O 1
ATOM 1287 N N . ALA A 1 174 ? -15.488 -15.541 4.569 1.000 12.699 158 ALA A N 1
ATOM 1288 C CA . ALA A 1 174 ? -16.092 -15.910 5.836 1.000 13.011 158 ALA A CA 1
ATOM 1289 C C . ALA A 1 174 ? -17.574 -15.507 5.819 1.000 12.974 158 ALA A C 1
ATOM 1290 O O . ALA A 1 174 ? -18.414 -16.273 6.31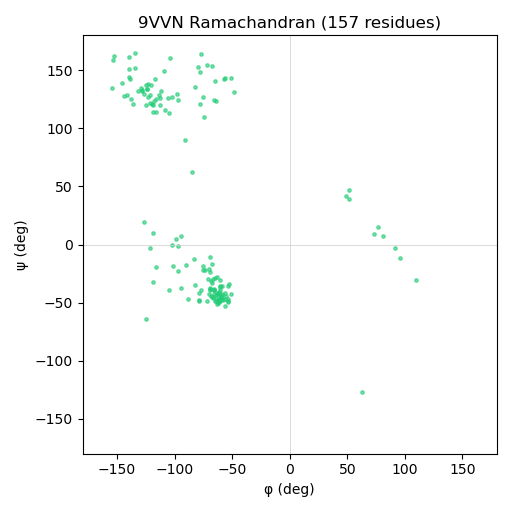5 1.000 13.624 158 ALA A O 1
ATOM 1292 N N . ALA A 1 175 ? -17.861 -14.305 5.329 1.000 13.034 159 ALA A N 1
ATOM 1293 C CA . ALA A 1 175 ? -19.225 -13.812 5.235 1.000 12.430 159 ALA A CA 1
ATOM 1294 C C . ALA A 1 175 ? -20.094 -14.799 4.489 1.000 12.991 159 ALA A C 1
ATOM 1295 O O . ALA A 1 175 ? -21.228 -15.062 4.924 1.000 14.515 159 ALA A O 1
ATOM 1297 N N . ARG A 1 176 ? -19.622 -15.241 3.320 1.000 12.574 160 ARG A N 1
ATOM 1298 C CA . ARG A 1 176 ? -20.467 -16.118 2.528 1.000 12.267 160 ARG A CA 1
ATOM 1299 C C . ARG A 1 176 ? -20.701 -17.437 3.221 1.000 13.405 160 ARG A C 1
ATOM 1300 O O . ARG A 1 176 ? -21.810 -17.981 3.134 1.000 13.026 160 ARG A O 1
ATOM 1308 N N . ARG A 1 177 ? -19.687 -17.971 3.890 1.000 13.311 161 ARG A N 1
ATOM 1309 C CA . ARG A 1 177 ? -19.849 -19.233 4.619 1.000 13.272 161 ARG A CA 1
ATOM 1310 C C . ARG A 1 177 ? -20.888 -19.059 5.723 1.000 14.566 161 ARG A C 1
ATOM 1311 O O . ARG A 1 177 ? -21.797 -19.899 5.922 1.000 14.254 161 ARG A O 1
ATOM 1319 N N . LEU A 1 178 ? -20.727 -18.025 6.525 1.000 12.900 162 LEU A N 1
ATOM 1320 C CA . LEU A 1 178 ? -21.682 -17.755 7.605 1.000 12.812 162 LEU A CA 1
ATOM 1321 C C . LEU A 1 178 ? -23.118 -17.609 7.062 1.000 14.528 162 LEU A C 1
ATOM 1322 O O . LEU A 1 178 ? -24.038 -18.176 7.639 1.000 15.681 162 LEU A O 1
ATOM 1327 N N . ALA A 1 179 ? -23.303 -16.835 5.987 1.000 14.038 163 ALA A N 1
ATOM 1328 C CA . ALA A 1 179 ? -24.648 -16.623 5.434 1.000 16.590 163 ALA A CA 1
ATOM 1329 C C . ALA A 1 179 ? -25.290 -17.936 4.982 1.000 16.798 163 ALA A C 1
ATOM 1330 O O . ALA A 1 179 ? -26.505 -18.126 5.203 1.000 18.822 163 ALA A O 1
ATOM 1332 N N . ALA A 1 180 ? -24.503 -18.829 4.375 1.000 14.423 164 ALA A N 1
ATOM 1333 C CA . ALA A 1 180 ? -24.962 -20.048 3.715 1.000 15.789 164 ALA A CA 1
ATOM 1334 C C . ALA A 1 180 ? -25.338 -21.090 4.766 1.000 22.091 164 ALA A C 1
ATOM 1335 O O . ALA A 1 180 ? -26.074 -22.020 4.474 1.000 24.244 164 ALA A O 1
ATOM 1337 N N . ALA A 1 181 ? -24.851 -20.904 6.000 1.000 19.758 165 ALA A N 1
ATOM 1338 C CA . ALA A 1 181 ? -25.154 -21.837 7.082 1.000 22.130 165 ALA A CA 1
ATOM 1339 C C . ALA A 1 181 ? -26.234 -21.287 8.027 1.000 26.763 165 ALA A C 1
ATOM 1340 O O . ALA A 1 181 ? -26.600 -22.003 8.959 1.000 33.712 165 ALA A O 1
ATOM 1342 N N . ALA A 1 182 ? -26.777 -20.077 7.814 1.000 30.939 166 ALA A N 1
ATOM 1343 C CA . ALA A 1 182 ? -27.750 -19.464 8.712 1.000 34.177 166 ALA A CA 1
ATOM 1344 C C . ALA A 1 182 ? -29.183 -19.701 8.222 1.000 41.326 166 ALA A C 1
ATOM 1345 O O . ALA A 1 182 ? -29.427 -20.823 7.733 1.000 42.048 166 ALA A O 1
#

Secondary structure (DSSP, 8-state):
---EEEEEEEEEEEETTEEEEEEEEEETTEEEEEEETTEEEEE-HHHHTTS-HHHHHHHHHHHHHHHHHHHHHHHHHHHHH-PPTT-EEEEEEEEETTTTEEEEEEEETTB--EEE-SS-EEEPTT--GGGHHHHHHHHH-HHHHHHHHHIIIIIHHHHHHHHHHT-

Foldseek 3Di:
DFLKKKKKWKWAAADLQDIWIWIWIDGVNDTAWIAILLRTPHHHPLQPVQADPVLVVVVSVLCNVLRVVVNVLVSCCCVPLVPDHRKMWMKMWIAGPVVRDIAIAIAISHHRQWGQPLQAIDGDPPHDPSCVVVSVSCNVPVVNRVSVNCCRNPSRVVSSVSSVVSD